Protein AF-J9GI75-F1 (afdb_monomer)

Secondary structure (DSSP, 8-state):
-HHHHHHHHHHHHHHHHHHHIIIIIHHHHHHHHHHHH-HHHHTT-EE-TTS-EE--TTT--EETTS-----STTSPP----TT-S----HHHHHTT---S-------

Organism: NCBI:txid749906

Solvent-accessible surface area (backbone atoms only — not comparable to full-atom values): 6504 Å² total; per-residue (Å²): 110,75,67,56,56,57,51,52,53,52,51,52,52,51,52,51,52,50,48,48,40,65,70,44,54,47,53,50,51,53,50,53,52,34,51,74,76,38,42,53,65,66,66,57,36,19,16,30,89,89,67,46,82,38,86,51,70,87,61,36,74,38,27,85,86,54,67,66,75,55,87,55,91,90,50,79,73,66,78,92,52,98,60,45,26,59,69,72,53,75,65,40,52,72,73,63,70,60,89,63,83,57,58,39,65,97,120

Radius of gyration: 22.21 Å; Cα contacts (8 Å, |Δi|>4): 96; chains: 1; bounding box: 64×32×48 Å

InterPro domains:
  IPR003820 Potassium-transporting ATPase C chain [PF02669] (10-96)
  IPR003820 Potassium-transporting ATPase C chain [PTHR30042] (9-102)

Structure (mmCIF, N/CA/C/O backbone):
data_AF-J9GI75-F1
#
_entry.id   AF-J9GI75-F1
#
loop_
_atom_site.group_PDB
_atom_site.id
_atom_site.type_symbol
_atom_site.label_atom_id
_atom_site.label_alt_id
_atom_site.label_comp_id
_atom_site.label_asym_id
_atom_site.label_entity_id
_atom_site.label_seq_id
_atom_site.pdbx_PDB_ins_code
_atom_site.Cartn_x
_atom_site.Cartn_y
_atom_site.Cartn_z
_atom_site.occupancy
_atom_site.B_iso_or_equiv
_atom_site.auth_seq_id
_atom_site.auth_comp_id
_atom_site.auth_asym_id
_atom_site.auth_atom_id
_atom_site.pdbx_PDB_model_num
ATOM 1 N N . MET A 1 1 ? 40.246 -18.576 -21.839 1.00 60.31 1 MET A N 1
ATOM 2 C CA . MET A 1 1 ? 39.830 -17.373 -21.074 1.00 60.31 1 MET A CA 1
ATOM 3 C C . MET A 1 1 ? 38.835 -16.459 -21.807 1.00 60.31 1 MET A C 1
ATOM 5 O O . MET A 1 1 ? 37.791 -16.183 -21.237 1.00 60.31 1 MET A O 1
ATOM 9 N N . LYS A 1 2 ? 39.045 -16.046 -23.074 1.00 68.31 2 LYS A N 1
ATOM 10 C CA . LYS A 1 2 ? 38.108 -15.139 -23.798 1.00 68.31 2 LYS A CA 1
ATOM 11 C C . LYS A 1 2 ? 36.655 -15.643 -23.928 1.00 68.31 2 LYS A C 1
ATOM 13 O O . LYS A 1 2 ? 35.730 -14.838 -23.947 1.00 68.31 2 LYS A O 1
ATOM 18 N N . LYS A 1 3 ? 36.440 -16.965 -24.003 1.00 76.19 3 LYS A N 1
ATOM 19 C CA . LYS A 1 3 ? 35.091 -17.566 -24.027 1.00 76.19 3 LYS A CA 1
ATOM 20 C C . LYS A 1 3 ? 34.345 -17.374 -22.698 1.00 76.19 3 LYS A C 1
ATOM 22 O O . LYS A 1 3 ? 33.158 -17.084 -22.724 1.00 76.19 3 LYS A O 1
ATOM 27 N N . PHE A 1 4 ? 35.046 -17.460 -21.565 1.00 83.62 4 PHE A N 1
ATOM 28 C CA . PHE A 1 4 ? 34.457 -17.301 -20.233 1.00 83.62 4 PHE A CA 1
ATOM 29 C C . PHE A 1 4 ? 33.964 -15.869 -19.991 1.00 83.62 4 PHE A C 1
ATOM 31 O O . PHE A 1 4 ? 32.811 -15.683 -19.625 1.00 83.62 4 PHE A O 1
ATOM 38 N N . GLY A 1 5 ? 34.771 -14.854 -20.327 1.00 84.19 5 GLY A N 1
ATOM 39 C CA . GLY A 1 5 ? 34.352 -13.449 -20.213 1.00 84.19 5 GLY A CA 1
ATOM 40 C C . GLY A 1 5 ? 33.121 -13.102 -21.064 1.00 84.19 5 GLY A C 1
ATOM 41 O O . GLY A 1 5 ? 32.222 -12.409 -20.598 1.00 84.19 5 GLY A O 1
ATOM 42 N N . LYS A 1 6 ? 33.016 -13.648 -22.286 1.00 85.50 6 LYS A N 1
ATOM 43 C CA . LYS A 1 6 ? 31.819 -13.475 -23.132 1.00 85.50 6 LYS A CA 1
ATOM 44 C C . LYS A 1 6 ? 30.570 -14.147 -22.546 1.00 85.50 6 LYS A C 1
ATOM 46 O O . LYS A 1 6 ? 29.474 -13.623 -22.722 1.00 85.50 6 LYS A O 1
ATOM 51 N N . MET A 1 7 ? 30.718 -15.293 -21.880 1.00 89.06 7 MET A N 1
ATOM 52 C CA . MET A 1 7 ? 29.604 -15.969 -21.200 1.00 89.06 7 MET A CA 1
ATOM 53 C C . MET A 1 7 ? 29.162 -15.192 -19.956 1.00 89.06 7 MET A C 1
ATOM 55 O O . MET A 1 7 ? 27.970 -14.944 -19.802 1.00 89.06 7 MET A O 1
ATOM 59 N N . ALA A 1 8 ? 30.109 -14.726 -19.137 1.00 92.56 8 ALA A N 1
ATOM 60 C CA . ALA A 1 8 ? 29.824 -13.903 -17.963 1.00 92.56 8 ALA A CA 1
ATOM 61 C C . ALA A 1 8 ? 29.103 -12.594 -18.334 1.00 92.56 8 ALA A C 1
ATOM 63 O O . ALA A 1 8 ? 28.094 -12.257 -17.724 1.00 92.56 8 ALA A O 1
ATOM 64 N N . GLY A 1 9 ? 29.543 -11.900 -19.392 1.00 93.00 9 GLY A N 1
ATOM 65 C CA . GLY A 1 9 ? 28.863 -10.693 -19.877 1.00 93.00 9 GLY A CA 1
ATOM 66 C C . GLY A 1 9 ? 27.416 -10.947 -20.319 1.00 93.00 9 GLY A C 1
ATOM 67 O O . GLY A 1 9 ? 26.524 -10.177 -19.976 1.00 93.00 9 GLY A O 1
ATOM 68 N N . LYS A 1 10 ? 27.150 -12.059 -21.021 1.00 95.06 10 LYS A N 1
ATOM 69 C CA . LYS A 1 10 ? 25.780 -12.452 -21.402 1.00 95.06 10 LYS A CA 1
ATOM 70 C C . LYS A 1 10 ? 24.908 -12.781 -20.192 1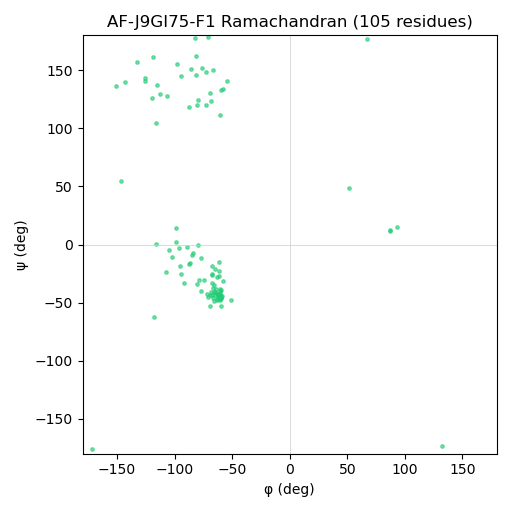.00 95.06 10 LYS A C 1
ATOM 72 O O . LYS A 1 10 ? 23.745 -12.390 -20.174 1.00 95.06 10 LYS A O 1
ATOM 77 N N . ALA A 1 11 ? 25.466 -13.467 -19.195 1.00 95.62 11 ALA A N 1
ATOM 78 C CA . ALA A 1 11 ? 24.759 -13.770 -17.956 1.00 95.62 11 ALA A CA 1
ATOM 79 C C . ALA A 1 11 ? 24.383 -12.487 -17.199 1.00 95.62 11 ALA A C 1
ATOM 81 O O . ALA A 1 11 ? 23.241 -12.346 -16.782 1.00 95.62 11 ALA A O 1
ATOM 82 N N . LEU A 1 12 ? 25.297 -11.514 -17.105 1.00 96.69 12 LEU A N 1
ATOM 83 C CA . LEU A 1 12 ? 25.011 -10.221 -16.475 1.00 96.69 12 LEU A CA 1
ATOM 84 C C . LEU A 1 12 ? 23.913 -9.442 -17.204 1.00 96.69 12 L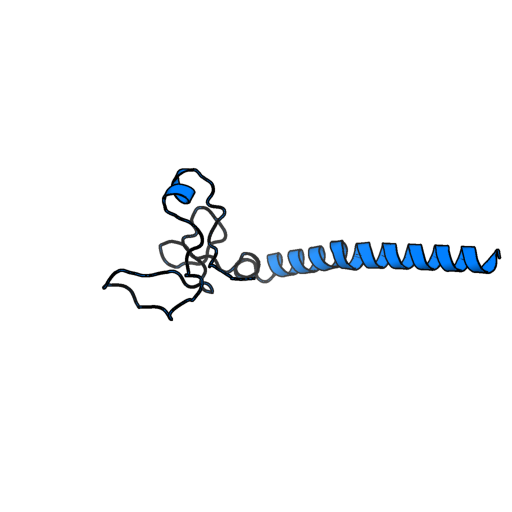EU A C 1
ATOM 86 O O . LEU A 1 12 ? 23.027 -8.897 -16.553 1.00 96.69 12 LEU A O 1
ATOM 90 N N . ILE A 1 13 ? 23.930 -9.426 -18.541 1.00 97.56 13 ILE A N 1
ATOM 91 C CA . ILE A 1 13 ? 22.864 -8.794 -19.333 1.00 97.56 13 ILE A CA 1
ATOM 92 C C . ILE A 1 13 ? 21.525 -9.480 -19.065 1.00 97.56 13 ILE A C 1
ATOM 94 O O . ILE A 1 13 ? 20.533 -8.802 -18.822 1.00 97.56 13 ILE A O 1
ATOM 98 N N . PHE A 1 14 ? 21.491 -10.813 -19.072 1.00 97.50 14 PHE A N 1
ATOM 99 C CA . PHE A 1 14 ? 20.273 -11.556 -18.764 1.00 97.50 14 PHE A CA 1
ATOM 100 C C . PHE A 1 14 ? 19.752 -11.233 -17.357 1.00 97.50 14 PHE A C 1
ATOM 102 O O . PHE A 1 14 ? 18.570 -10.932 -17.205 1.00 97.50 14 PHE A O 1
ATOM 109 N N . CYS A 1 15 ? 20.629 -11.213 -16.348 1.00 97.81 15 CYS A N 1
ATOM 110 C CA . CYS A 1 15 ? 20.264 -10.818 -14.989 1.00 97.81 15 CYS A CA 1
ATOM 111 C C . CYS A 1 15 ? 19.699 -9.394 -14.939 1.00 97.81 15 CYS A C 1
ATOM 113 O O . CYS A 1 15 ? 18.675 -9.176 -14.301 1.00 97.81 15 CYS A O 1
ATOM 115 N N . ALA A 1 16 ? 20.319 -8.436 -15.633 1.00 97.94 16 ALA A N 1
ATOM 116 C CA . ALA A 1 16 ? 19.836 -7.059 -15.685 1.00 97.94 16 ALA A CA 1
ATOM 117 C C . ALA A 1 16 ? 18.457 -6.956 -16.359 1.00 97.94 16 ALA A C 1
ATOM 119 O O . ALA A 1 16 ? 17.576 -6.263 -15.858 1.00 97.94 16 ALA A O 1
ATOM 120 N N . VAL A 1 17 ? 18.238 -7.688 -17.456 1.00 98.31 17 VAL A N 1
ATOM 121 C CA . VAL A 1 17 ? 16.938 -7.737 -18.144 1.00 98.31 17 VAL A CA 1
ATOM 122 C C . VAL A 1 17 ? 15.866 -8.341 -17.241 1.00 98.31 17 VAL A C 1
ATOM 124 O O . VAL A 1 17 ? 14.787 -7.770 -17.121 1.00 98.31 17 VAL A O 1
ATOM 127 N N . MET A 1 18 ? 16.155 -9.463 -16.579 1.00 98.25 18 MET A N 1
ATOM 128 C CA . MET A 1 18 ? 15.216 -10.087 -15.643 1.00 98.25 18 MET A CA 1
ATOM 129 C C . MET A 1 18 ? 14.928 -9.196 -14.441 1.00 98.25 18 MET A C 1
ATOM 131 O O . MET A 1 18 ? 13.779 -9.103 -14.024 1.00 98.25 18 MET A O 1
ATOM 135 N N . MET A 1 19 ? 15.935 -8.490 -13.926 1.00 97.88 19 MET A N 1
ATOM 136 C CA . MET A 1 19 ? 15.745 -7.522 -12.852 1.00 97.88 19 MET A CA 1
ATOM 137 C C . MET A 1 19 ? 14.772 -6.424 -13.287 1.00 97.88 19 MET A C 1
ATOM 139 O O . MET A 1 19 ? 13.756 -6.238 -12.630 1.00 97.88 19 MET A O 1
ATOM 143 N N . LEU A 1 20 ? 15.012 -5.776 -14.432 1.00 98.38 20 LEU A N 1
ATOM 144 C CA . LEU A 1 20 ? 14.120 -4.734 -14.952 1.00 98.38 20 LEU A CA 1
ATOM 145 C C . LEU A 1 20 ? 12.707 -5.252 -15.237 1.00 98.38 20 LEU A C 1
ATOM 147 O O . LEU A 1 20 ? 11.721 -4.570 -14.955 1.00 98.38 20 LEU A O 1
ATOM 151 N N . LEU A 1 21 ? 12.593 -6.459 -15.787 1.00 98.38 21 LEU A N 1
ATOM 152 C CA . LEU A 1 21 ? 11.302 -7.051 -16.103 1.00 98.38 21 LEU A CA 1
ATOM 153 C C . LEU A 1 21 ? 10.500 -7.340 -14.830 1.00 98.38 21 LEU A C 1
ATOM 155 O O . LEU A 1 21 ? 9.337 -6.953 -14.745 1.00 98.38 21 LEU A O 1
ATOM 159 N N . CYS A 1 22 ? 11.115 -7.978 -13.837 1.00 97.56 22 CYS A N 1
ATOM 160 C CA . CYS A 1 22 ? 10.424 -8.413 -12.628 1.00 97.56 22 CYS A CA 1
ATOM 161 C C . CYS A 1 22 ? 10.190 -7.284 -11.617 1.00 97.56 22 CYS A C 1
ATOM 163 O O . CYS A 1 22 ? 9.197 -7.342 -10.898 1.00 97.56 22 CYS A O 1
ATOM 165 N N . SER A 1 23 ? 11.063 -6.272 -11.543 1.00 97.50 23 SER A N 1
ATOM 166 C CA . SER A 1 23 ? 10.904 -5.173 -10.578 1.00 97.50 23 SER A CA 1
ATOM 167 C C . SER A 1 23 ? 10.178 -3.951 -11.138 1.00 97.50 23 SER A C 1
ATOM 169 O O . SER A 1 23 ? 9.560 -3.227 -10.364 1.00 97.50 23 SER A O 1
ATOM 171 N N . PHE A 1 24 ? 10.207 -3.724 -12.457 1.00 97.50 24 PHE A N 1
ATOM 172 C CA . PHE A 1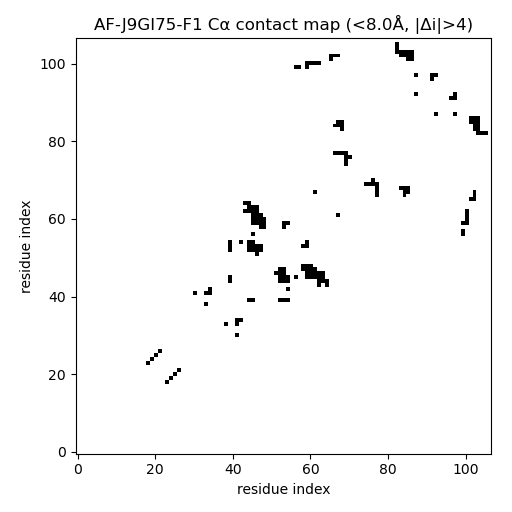 24 ? 9.548 -2.567 -13.074 1.00 97.50 24 PHE A CA 1
ATOM 173 C C . PHE A 1 24 ? 8.451 -2.972 -14.046 1.00 97.50 24 PHE A C 1
ATOM 175 O O . PHE A 1 24 ? 7.291 -2.640 -13.818 1.00 97.50 24 PHE A O 1
ATOM 182 N N . ALA A 1 25 ? 8.792 -3.683 -15.125 1.00 98.31 25 ALA A N 1
ATOM 183 C CA . ALA A 1 25 ? 7.835 -3.906 -16.209 1.00 98.31 25 ALA A CA 1
ATOM 184 C C . ALA A 1 25 ? 6.585 -4.653 -15.720 1.00 98.31 25 ALA A C 1
ATOM 186 O O . ALA A 1 25 ? 5.465 -4.224 -15.990 1.00 98.31 25 ALA A O 1
ATOM 187 N N . TYR A 1 26 ? 6.776 -5.730 -14.957 1.00 98.12 26 TYR A N 1
ATOM 188 C CA . TYR A 1 26 ? 5.681 -6.539 -14.440 1.00 98.12 26 TYR A CA 1
ATOM 189 C C . TYR A 1 26 ? 4.848 -5.812 -13.365 1.00 98.12 26 TYR A C 1
ATOM 191 O O . TYR A 1 26 ? 3.637 -5.697 -13.570 1.00 98.12 26 TYR A O 1
ATOM 199 N N . PRO A 1 27 ? 5.423 -5.247 -12.279 1.00 98.12 27 PRO A N 1
ATOM 200 C CA . PRO A 1 27 ? 4.630 -4.542 -11.272 1.00 98.12 27 PRO A CA 1
ATOM 201 C C . PRO A 1 27 ? 3.878 -3.335 -11.836 1.00 98.12 27 PRO A C 1
ATOM 203 O O . PRO A 1 27 ? 2.719 -3.128 -11.482 1.00 98.12 27 PRO A O 1
ATOM 206 N N . LEU A 1 28 ? 4.484 -2.569 -12.752 1.00 98.25 28 LEU A N 1
ATOM 207 C CA . LEU A 1 28 ? 3.822 -1.423 -13.380 1.00 98.25 28 LEU A CA 1
ATOM 208 C C . LEU A 1 28 ? 2.675 -1.858 -14.292 1.00 98.25 28 LEU A C 1
ATOM 210 O O . LEU A 1 28 ? 1.596 -1.272 -14.223 1.00 98.25 28 LEU A O 1
ATOM 214 N N . ALA A 1 29 ? 2.875 -2.897 -15.108 1.00 98.25 29 ALA A N 1
ATOM 215 C CA . ALA A 1 29 ? 1.816 -3.428 -15.961 1.00 98.25 29 ALA A CA 1
ATOM 216 C C . ALA A 1 29 ? 0.642 -3.959 -15.128 1.00 98.25 29 ALA A C 1
ATOM 218 O O . ALA A 1 29 ? -0.510 -3.635 -15.413 1.00 98.25 29 ALA A O 1
ATOM 219 N N . LEU A 1 30 ? 0.930 -4.719 -14.066 1.00 98.06 30 LEU A N 1
ATOM 220 C CA . LEU A 1 30 ? -0.089 -5.259 -13.171 1.00 98.06 30 LEU A CA 1
ATOM 221 C C . LEU A 1 30 ? -0.831 -4.148 -12.418 1.00 98.06 30 LEU A C 1
ATOM 223 O O . LEU A 1 30 ? -2.059 -4.180 -12.337 1.00 98.06 30 LEU A O 1
ATOM 227 N N . THR A 1 31 ? -0.108 -3.144 -11.916 1.00 97.38 31 THR A N 1
ATOM 228 C CA . THR A 1 31 ? -0.697 -1.985 -11.228 1.00 97.38 31 THR A CA 1
ATOM 229 C C . THR A 1 31 ? -1.591 -1.193 -12.174 1.00 97.38 31 THR A C 1
ATOM 231 O O . THR A 1 31 ? -2.739 -0.913 -11.842 1.00 97.38 31 THR A O 1
ATOM 234 N N . GLY A 1 32 ? -1.104 -0.887 -13.380 1.00 97.62 32 GLY A N 1
ATOM 235 C CA . GLY A 1 32 ? -1.874 -0.172 -14.394 1.00 97.62 32 GLY A CA 1
ATOM 236 C C . GLY A 1 32 ? -3.140 -0.926 -14.796 1.00 97.62 32 GLY A C 1
ATOM 237 O O . GLY A 1 32 ? -4.227 -0.355 -14.778 1.00 97.62 32 GLY A O 1
ATOM 238 N N . ALA A 1 33 ? -3.028 -2.227 -15.079 1.00 98.25 33 ALA A N 1
ATOM 239 C CA . ALA A 1 33 ? -4.180 -3.059 -15.416 1.00 98.25 33 ALA A CA 1
ATOM 240 C C . ALA A 1 33 ? -5.205 -3.115 -14.270 1.00 98.25 33 ALA A C 1
ATOM 242 O O . ALA A 1 33 ? -6.404 -2.962 -14.505 1.00 98.25 33 ALA A O 1
ATOM 243 N N . SER A 1 34 ? -4.740 -3.272 -13.028 1.00 97.56 34 SER A N 1
ATOM 244 C CA . SER A 1 34 ? -5.609 -3.339 -11.847 1.00 97.56 34 SER A CA 1
ATOM 245 C C . SER A 1 34 ? -6.329 -2.016 -11.590 1.00 97.56 34 SER A C 1
ATOM 247 O O . SER A 1 34 ? -7.523 -2.022 -11.301 1.00 97.56 34 SER A O 1
ATOM 249 N N . GLN A 1 35 ? -5.647 -0.880 -11.759 1.00 96.94 35 GLN A N 1
ATOM 250 C CA . GLN A 1 35 ? -6.258 0.441 -11.589 1.00 96.94 35 GLN A CA 1
ATOM 251 C C . GLN A 1 35 ? -7.308 0.751 -12.665 1.00 96.94 35 GLN A C 1
ATOM 253 O O . GLN A 1 35 ? -8.297 1.421 -12.374 1.00 96.94 35 GLN A O 1
ATOM 258 N N . LEU A 1 36 ? -7.127 0.251 -13.893 1.00 96.94 36 LEU A N 1
ATOM 259 C CA . LEU A 1 36 ? -8.090 0.435 -14.984 1.00 96.94 36 LEU A CA 1
ATOM 260 C C . LEU A 1 36 ? -9.317 -0.475 -14.856 1.00 96.94 36 LEU A C 1
ATOM 262 O O . LEU A 1 36 ? -10.428 -0.042 -15.150 1.00 96.94 36 LEU A O 1
ATOM 266 N N . ALA A 1 37 ? -9.126 -1.728 -14.439 1.00 97.38 37 ALA A N 1
ATOM 267 C CA . ALA A 1 37 ? -10.203 -2.716 -14.398 1.00 97.38 37 ALA A CA 1
ATOM 268 C C . ALA A 1 37 ? -10.936 -2.775 -13.048 1.00 97.38 37 ALA A C 1
ATOM 270 O O . ALA A 1 37 ? -12.124 -3.087 -13.008 1.00 97.38 37 ALA A O 1
ATOM 271 N N . MET A 1 38 ? -10.236 -2.540 -11.934 1.00 95.19 38 MET A N 1
ATOM 272 C CA . MET A 1 38 ? -10.730 -2.810 -10.578 1.00 95.19 38 MET A CA 1
ATOM 273 C C . MET A 1 38 ? -10.202 -1.785 -9.567 1.00 95.19 38 MET A C 1
ATOM 275 O O . MET A 1 38 ? -9.609 -2.152 -8.551 1.00 95.19 38 MET A O 1
ATOM 279 N N . LYS A 1 39 ? -10.424 -0.495 -9.837 1.00 93.94 39 LYS A N 1
ATOM 280 C CA . LYS A 1 39 ? -9.873 0.615 -9.046 1.00 93.94 39 LYS A CA 1
ATOM 281 C C . LYS A 1 39 ? -10.134 0.484 -7.540 1.00 93.94 39 LYS A C 1
ATOM 283 O O . LYS A 1 39 ? -9.200 0.607 -6.758 1.00 93.94 39 LYS A O 1
ATOM 288 N N . GLU A 1 40 ? -11.360 0.190 -7.115 1.00 92.69 40 GLU A N 1
ATOM 289 C CA . GLU A 1 40 ? -11.692 0.061 -5.683 1.00 92.69 40 GLU A CA 1
ATOM 290 C C . GLU A 1 40 ? -10.863 -1.033 -4.993 1.00 92.69 40 GLU A C 1
ATOM 292 O O . GLU A 1 40 ? -10.242 -0.789 -3.961 1.00 92.69 40 GLU A O 1
ATOM 297 N N . LYS A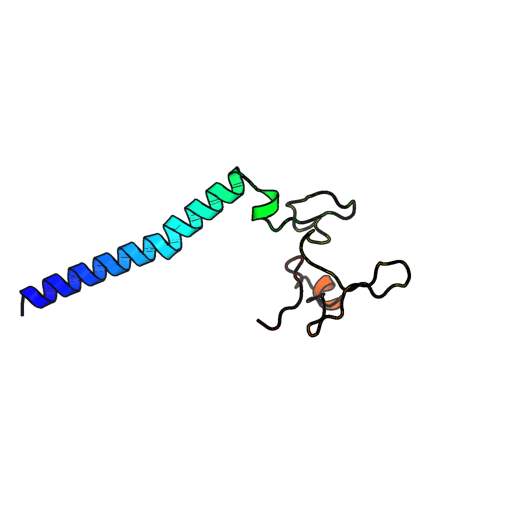 1 41 ? -10.746 -2.210 -5.623 1.00 93.62 41 LYS A N 1
ATOM 298 C CA . LYS A 1 41 ? -9.957 -3.334 -5.094 1.00 93.62 41 LYS A CA 1
ATOM 299 C C . LYS A 1 41 ? -8.464 -3.044 -5.106 1.00 93.62 41 LYS A C 1
ATOM 301 O O . LYS A 1 41 ? -7.775 -3.362 -4.143 1.00 93.62 41 LYS A O 1
ATOM 306 N N . ALA A 1 42 ? -7.975 -2.425 -6.180 1.00 94.44 42 ALA A N 1
ATOM 307 C CA . ALA A 1 42 ? -6.571 -2.056 -6.328 1.00 94.44 42 ALA A CA 1
ATOM 308 C C . ALA A 1 42 ? -6.123 -1.030 -5.274 1.00 94.44 42 ALA A C 1
ATOM 310 O O . ALA A 1 42 ? -4.955 -1.024 -4.900 1.00 94.44 42 ALA A O 1
ATOM 311 N N . ASN A 1 43 ? -7.049 -0.201 -4.779 1.00 92.94 43 ASN A N 1
ATOM 312 C CA . ASN A 1 43 ? -6.797 0.779 -3.721 1.00 92.94 43 ASN A CA 1
ATOM 313 C C . ASN A 1 43 ? -7.238 0.293 -2.323 1.00 92.94 43 ASN A C 1
ATOM 315 O O . ASN A 1 43 ? -7.310 1.096 -1.401 1.00 92.94 43 ASN A O 1
ATOM 319 N N . GLY A 1 44 ? -7.516 -1.006 -2.145 1.00 91.69 44 GLY A N 1
ATOM 320 C CA . GLY A 1 44 ? -7.733 -1.606 -0.821 1.00 91.69 44 GLY A CA 1
ATOM 321 C C . GLY A 1 44 ? -9.183 -1.675 -0.330 1.00 91.69 44 GLY A C 1
ATOM 322 O O . GLY A 1 44 ? -9.394 -1.945 0.851 1.00 91.69 44 GLY A O 1
ATOM 323 N N . ASN A 1 45 ? -10.182 -1.484 -1.201 1.00 94.06 45 ASN A N 1
ATOM 324 C CA . ASN A 1 45 ? -11.616 -1.512 -0.859 1.00 94.06 45 ASN A CA 1
ATOM 325 C C . ASN A 1 45 ? -11.968 -0.604 0.331 1.00 94.06 45 ASN A C 1
ATOM 327 O O . ASN A 1 45 ? -12.609 -1.052 1.286 1.00 94.06 45 ASN A O 1
ATOM 331 N N . LEU A 1 46 ? -11.495 0.643 0.302 1.00 94.00 46 LEU A N 1
ATOM 332 C CA . LEU A 1 46 ? -11.768 1.597 1.372 1.00 94.00 46 LEU A CA 1
ATOM 333 C C . LEU A 1 46 ? -13.254 1.962 1.408 1.00 94.00 46 LEU A C 1
ATOM 335 O O . LEU A 1 46 ? -13.919 1.970 0.371 1.00 94.00 46 LEU A O 1
ATOM 339 N N . ILE A 1 47 ? -13.748 2.280 2.601 1.00 94.19 47 ILE A N 1
ATOM 340 C CA . ILE A 1 47 ? -15.130 2.698 2.844 1.00 94.19 47 ILE A CA 1
ATOM 341 C C . ILE A 1 47 ? -15.178 4.040 3.577 1.00 94.19 47 ILE A C 1
ATOM 343 O O . ILE A 1 47 ? -14.332 4.305 4.436 1.00 94.19 47 ILE A O 1
ATOM 347 N N . ASP A 1 48 ? -16.152 4.878 3.226 1.00 94.38 48 ASP A N 1
ATOM 348 C CA . ASP A 1 48 ? -16.468 6.122 3.936 1.00 94.38 48 ASP A CA 1
ATOM 349 C C . ASP A 1 48 ? -17.357 5.869 5.170 1.00 94.38 48 ASP A C 1
ATOM 351 O O . ASP A 1 48 ? -17.742 4.734 5.470 1.00 94.38 48 ASP A O 1
ATOM 355 N N . LYS A 1 49 ? -17.666 6.931 5.922 1.00 91.31 49 LYS A N 1
ATOM 356 C CA . LYS A 1 49 ? -18.493 6.863 7.142 1.00 91.31 49 LYS A CA 1
ATOM 357 C C . LYS A 1 49 ? -19.942 6.435 6.873 1.00 91.31 49 LYS A C 1
ATOM 359 O O . LYS A 1 49 ? -20.615 5.966 7.788 1.00 91.31 49 LYS A O 1
ATOM 364 N N . GLU A 1 50 ? -20.423 6.592 5.643 1.00 94.00 50 GLU A N 1
ATOM 365 C CA . GLU A 1 50 ? -21.720 6.101 5.183 1.00 94.00 50 GLU A CA 1
ATOM 366 C C . GLU A 1 50 ? -21.669 4.631 4.720 1.00 94.00 50 GLU A C 1
ATOM 368 O O . GLU A 1 50 ? -22.717 4.025 4.489 1.00 94.00 50 GLU A O 1
ATOM 373 N N . GLY A 1 51 ? -20.474 4.043 4.618 1.00 92.00 51 GLY A N 1
ATOM 374 C CA . GLY A 1 51 ? -20.241 2.667 4.185 1.00 92.00 51 GLY A CA 1
ATOM 375 C C . GLY A 1 51 ? -20.120 2.491 2.669 1.00 92.00 51 GLY A C 1
ATOM 376 O O . GLY A 1 51 ? -20.146 1.354 2.191 1.00 92.00 51 GLY A O 1
ATOM 377 N N . ASN A 1 52 ? -19.986 3.574 1.899 1.00 95.06 52 ASN A N 1
ATOM 378 C CA . ASN A 1 52 ? -19.792 3.503 0.452 1.00 95.06 52 ASN A CA 1
ATOM 379 C C . ASN A 1 52 ? -18.309 3.327 0.098 1.00 95.06 52 ASN A C 1
ATOM 381 O O . ASN A 1 52 ? -17.440 3.821 0.821 1.00 95.06 52 ASN A O 1
ATOM 385 N N . PRO A 1 53 ? -17.989 2.672 -1.035 1.00 94.69 53 PRO A N 1
ATOM 386 C CA . PRO A 1 53 ? -16.619 2.588 -1.522 1.00 94.69 53 PRO A CA 1
ATOM 387 C C . PRO A 1 53 ? -16.018 3.971 -1.789 1.00 94.69 53 PRO A C 1
ATOM 389 O O . PRO A 1 53 ? -16.616 4.803 -2.471 1.00 94.69 53 PRO A O 1
ATOM 392 N N . THR A 1 54 ? -14.795 4.188 -1.316 1.00 93.31 54 THR A N 1
ATOM 393 C CA . THR A 1 54 ? -14.022 5.404 -1.587 1.00 93.31 54 THR A CA 1
ATOM 394 C C . THR A 1 54 ? -12.598 5.060 -2.015 1.00 93.31 54 THR A C 1
ATOM 396 O O . THR A 1 54 ? -12.074 3.982 -1.743 1.00 93.31 54 THR A O 1
ATOM 399 N N . THR A 1 55 ? -11.957 5.980 -2.730 1.00 91.25 55 THR A N 1
ATOM 400 C CA . THR A 1 55 ? -10.513 5.928 -3.009 1.00 91.25 55 THR A CA 1
ATOM 401 C C . THR A 1 55 ? -9.767 7.107 -2.391 1.00 91.25 55 THR A C 1
ATOM 403 O O . THR A 1 55 ? -8.561 7.226 -2.591 1.00 91.25 55 THR A O 1
ATOM 406 N N . ASP A 1 56 ? -10.473 8.000 -1.692 1.00 89.38 56 ASP A N 1
ATOM 407 C CA . ASP A 1 56 ? -9.865 9.104 -0.957 1.00 89.38 56 ASP A CA 1
ATOM 408 C C . ASP A 1 56 ? -9.495 8.624 0.446 1.00 89.38 56 ASP A C 1
ATOM 410 O O . ASP A 1 56 ? -10.357 8.227 1.230 1.00 89.38 56 ASP A O 1
ATOM 414 N N . SER A 1 57 ? -8.203 8.656 0.764 1.00 83.75 57 SER A N 1
ATOM 415 C CA . SER A 1 57 ? -7.694 8.230 2.065 1.00 83.75 57 SER A CA 1
ATOM 416 C C . SER A 1 57 ? -8.118 9.147 3.212 1.00 83.75 57 SER A C 1
ATOM 418 O O . SER A 1 57 ? -8.043 8.722 4.360 1.00 83.75 57 SER A O 1
ATOM 420 N N . LYS A 1 58 ? -8.547 10.384 2.934 1.00 85.25 58 LYS A N 1
ATOM 421 C CA . LYS A 1 58 ? -9.015 11.325 3.963 1.00 85.25 58 LYS A CA 1
ATOM 422 C C . LYS A 1 58 ? -10.453 11.065 4.386 1.00 85.25 58 LYS A C 1
ATOM 424 O O . LYS A 1 58 ? -10.793 11.278 5.543 1.00 85.25 58 LYS A O 1
ATOM 429 N N . GLU A 1 59 ? -11.277 10.620 3.446 1.00 88.88 59 GLU A N 1
ATOM 430 C CA . GLU A 1 59 ? -12.683 10.285 3.692 1.00 88.88 59 GLU A CA 1
ATOM 431 C C . GLU A 1 59 ? -12.849 8.827 4.150 1.00 88.88 59 GLU A C 1
ATOM 433 O O . GLU A 1 59 ? -13.892 8.449 4.683 1.00 88.88 59 GLU A O 1
ATOM 438 N N . ALA A 1 60 ? -11.825 7.995 3.941 1.00 90.81 60 ALA A N 1
ATOM 439 C CA . ALA A 1 60 ? -11.828 6.601 4.347 1.00 90.81 60 ALA A CA 1
ATOM 440 C C . ALA A 1 60 ? -11.807 6.457 5.876 1.00 90.81 60 ALA A C 1
ATOM 442 O O . ALA A 1 60 ? -10.876 6.899 6.545 1.00 90.81 60 ALA A O 1
ATOM 443 N N . VAL A 1 61 ? -12.797 5.747 6.416 1.00 89.38 61 VAL A N 1
ATOM 444 C CA . VAL A 1 61 ? -12.847 5.350 7.835 1.00 89.38 61 VAL A CA 1
ATOM 445 C C . VAL A 1 61 ? -12.447 3.890 8.043 1.00 89.38 61 VAL A C 1
ATOM 447 O O . VAL A 1 61 ? -12.263 3.442 9.173 1.00 89.38 61 VAL A O 1
ATOM 450 N N . GLY A 1 62 ? -12.333 3.115 6.962 1.00 88.75 62 GLY A N 1
ATOM 451 C CA . GLY A 1 62 ? -12.081 1.682 7.028 1.00 88.75 62 GLY A CA 1
ATOM 452 C C . GLY A 1 62 ? -11.800 1.045 5.670 1.00 88.75 62 GLY A C 1
ATOM 453 O O . GLY A 1 62 ? -11.766 1.716 4.640 1.00 88.75 62 GLY A O 1
ATOM 454 N N . SER A 1 63 ? -11.639 -0.278 5.674 1.00 91.50 63 SER A N 1
ATOM 455 C CA . SER A 1 63 ? -11.680 -1.122 4.479 1.00 91.50 63 SER A CA 1
ATOM 456 C C . SER A 1 63 ? -12.703 -2.223 4.698 1.00 91.50 63 SER A C 1
ATOM 458 O O . SER A 1 63 ? -12.755 -2.813 5.775 1.00 91.50 63 SER A O 1
ATOM 460 N N . ALA A 1 64 ? -13.464 -2.561 3.659 1.00 92.50 64 ALA A N 1
ATOM 461 C CA . ALA A 1 64 ? -14.439 -3.649 3.710 1.00 92.50 64 ALA A CA 1
ATOM 462 C C . ALA A 1 64 ? -13.807 -5.029 3.997 1.00 92.50 64 ALA A C 1
ATOM 464 O O . ALA A 1 64 ? -14.518 -5.981 4.311 1.00 92.50 64 ALA A O 1
ATOM 465 N N . LEU A 1 65 ? -12.482 -5.157 3.856 1.00 90.75 65 LEU A N 1
ATOM 466 C CA . LEU A 1 65 ? -11.745 -6.406 4.069 1.00 90.75 65 LEU A CA 1
ATOM 467 C C . LEU A 1 65 ? -10.960 -6.443 5.386 1.00 90.75 65 LEU A C 1
ATOM 469 O O . LEU A 1 65 ? -10.356 -7.470 5.695 1.00 90.75 65 LEU A O 1
ATOM 473 N N . VAL A 1 66 ? -10.944 -5.346 6.146 1.00 87.94 66 VAL A N 1
ATOM 474 C CA . VAL A 1 66 ? -10.108 -5.194 7.340 1.00 87.94 66 VAL A CA 1
ATOM 475 C C . VAL A 1 66 ? -10.992 -4.953 8.558 1.00 87.94 66 VAL A C 1
ATOM 477 O O . VAL A 1 66 ? -11.823 -4.050 8.566 1.00 87.94 66 VAL A O 1
ATOM 480 N N . GLY A 1 67 ? -10.815 -5.778 9.592 1.00 86.56 67 GLY A N 1
ATOM 481 C CA . GLY A 1 67 ? -11.520 -5.620 10.863 1.00 86.56 67 GLY A CA 1
ATOM 482 C C . GLY A 1 67 ? -10.937 -4.489 11.709 1.00 86.56 67 GLY A C 1
ATOM 483 O O . GLY A 1 67 ? -9.743 -4.211 11.626 1.00 86.56 67 GLY A O 1
ATOM 484 N N . GLN A 1 68 ? -11.783 -3.881 12.537 1.00 85.81 68 GLN A N 1
ATOM 485 C CA . GLN A 1 68 ? -11.414 -2.864 13.523 1.00 85.81 68 GLN A CA 1
ATOM 486 C C . GLN A 1 68 ? -11.760 -3.351 14.929 1.00 85.81 68 GLN A C 1
ATOM 488 O O . GLN A 1 68 ? -12.556 -4.280 15.102 1.00 85.81 68 GLN A O 1
ATOM 493 N N . GLU A 1 69 ? -11.147 -2.731 15.931 1.00 84.25 69 GLU A N 1
ATOM 494 C CA . GLU A 1 69 ? -11.491 -2.998 17.322 1.00 84.25 69 GLU A CA 1
ATOM 495 C C . GLU A 1 69 ? -12.750 -2.218 17.695 1.00 84.25 69 GLU A C 1
ATOM 497 O O . GLU A 1 69 ? -12.773 -0.990 17.627 1.00 84.25 69 GLU A O 1
ATOM 502 N N . PHE A 1 70 ? -13.792 -2.946 18.087 1.00 87.31 70 PHE A N 1
ATOM 503 C CA . PHE A 1 70 ? -15.057 -2.377 18.530 1.00 87.31 70 PHE A CA 1
ATOM 504 C C . PHE A 1 70 ? -15.286 -2.741 19.995 1.00 87.31 70 PHE A C 1
ATOM 506 O O . PHE A 1 70 ? -15.620 -3.879 20.308 1.00 87.31 70 PHE A O 1
ATOM 513 N N . THR A 1 71 ? -15.099 -1.779 20.896 1.00 85.50 71 THR A N 1
ATOM 514 C CA . THR A 1 71 ? -15.201 -1.990 22.351 1.00 85.50 71 THR A CA 1
ATOM 515 C C . THR A 1 71 ? -16.570 -1.649 22.923 1.00 85.50 71 THR A C 1
ATOM 517 O O . THR A 1 71 ? -16.896 -2.088 24.020 1.00 85.50 71 THR A O 1
ATOM 520 N N . GLU A 1 72 ? -17.370 -0.873 22.195 1.00 90.75 72 GLU A N 1
ATOM 521 C CA . GLU A 1 72 ? -18.652 -0.378 22.691 1.00 90.75 72 GLU A CA 1
ATOM 522 C C . GLU A 1 72 ? -19.776 -1.414 22.556 1.00 90.75 72 GLU A C 1
ATOM 524 O O . GLU A 1 72 ? -19.853 -2.155 21.571 1.00 90.75 72 GLU A O 1
ATOM 529 N N . ASP A 1 73 ? -20.705 -1.403 23.516 1.00 94.56 73 ASP A N 1
ATOM 530 C CA . ASP A 1 73 ? -21.796 -2.386 23.635 1.00 94.56 73 ASP A CA 1
ATOM 531 C C . ASP A 1 73 ? -22.762 -2.405 22.438 1.00 94.56 73 ASP A C 1
ATOM 533 O O . ASP A 1 73 ? -23.460 -3.392 22.204 1.00 94.56 73 ASP A O 1
ATOM 537 N N . TYR A 1 74 ? -22.834 -1.308 21.681 1.00 93.62 74 TYR A N 1
ATOM 538 C CA . TYR A 1 74 ? -23.728 -1.166 20.531 1.00 93.62 74 TYR A CA 1
ATOM 539 C C . TYR A 1 74 ? -23.111 -1.639 19.206 1.00 93.62 74 TYR A C 1
ATOM 541 O O . TYR A 1 74 ? -23.795 -1.623 18.180 1.00 93.62 74 TYR A O 1
ATOM 549 N N . TYR A 1 75 ? -21.850 -2.079 19.207 1.00 92.62 75 TYR A N 1
ATOM 550 C CA . TYR A 1 75 ? -21.209 -2.674 18.039 1.00 92.62 75 TYR A CA 1
ATOM 551 C C . TYR A 1 75 ? -21.232 -4.201 18.075 1.00 92.62 75 TYR A C 1
ATOM 553 O O . TYR A 1 75 ? -21.257 -4.843 19.127 1.00 92.62 75 TYR A O 1
ATOM 561 N N . PHE A 1 76 ? -21.157 -4.803 16.887 1.00 92.88 76 PHE A N 1
ATOM 562 C CA . PHE A 1 76 ? -20.874 -6.227 16.781 1.00 92.88 76 PHE A CA 1
ATOM 563 C C . PHE A 1 76 ? -19.437 -6.512 17.206 1.00 92.88 76 PHE A C 1
ATOM 565 O O . PHE A 1 76 ? -18.490 -5.897 16.718 1.00 92.88 76 PHE A O 1
ATOM 572 N N . GLN A 1 77 ? -19.290 -7.497 18.084 1.00 89.94 77 GLN A N 1
ATOM 573 C CA . GLN A 1 77 ? -17.998 -7.904 18.611 1.00 89.94 77 GLN A CA 1
ATOM 574 C C . GLN A 1 77 ? -17.259 -8.790 17.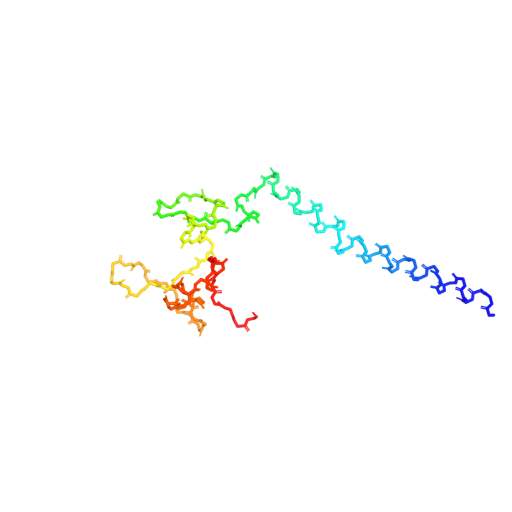603 1.00 89.94 77 GLN A C 1
ATOM 576 O O . GLN A 1 77 ? -17.776 -9.813 17.142 1.00 89.94 77 GLN A O 1
ATOM 581 N N . GLY A 1 78 ? -16.045 -8.370 17.249 1.00 87.19 78 GLY A N 1
ATOM 582 C CA . GLY A 1 78 ? -15.150 -9.112 16.366 1.00 87.19 78 GLY A CA 1
ATOM 583 C C . GLY A 1 78 ? -14.576 -10.373 17.020 1.00 87.19 78 GLY A C 1
ATOM 584 O O . GLY A 1 78 ? -14.817 -10.686 18.185 1.00 87.19 78 GLY A O 1
ATOM 585 N N . ARG A 1 79 ? -13.770 -11.122 16.262 1.00 89.50 79 ARG A N 1
ATOM 586 C CA . ARG A 1 79 ? -12.999 -12.241 16.826 1.00 89.50 79 ARG A CA 1
ATOM 587 C C . ARG A 1 79 ? -11.851 -11.683 17.674 1.00 89.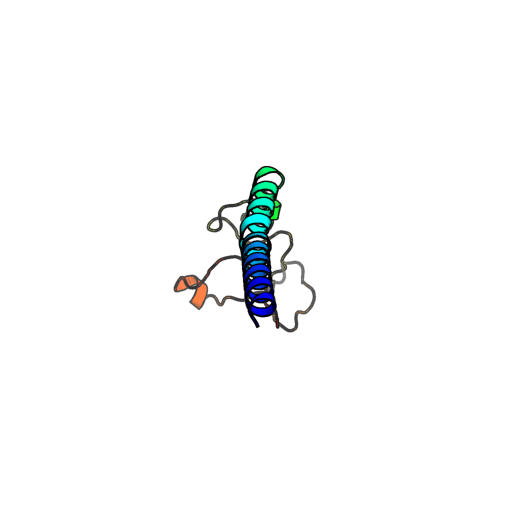50 79 ARG A C 1
ATOM 589 O O . ARG A 1 79 ? -11.298 -10.664 17.302 1.00 89.50 79 ARG A O 1
ATOM 596 N N . PRO A 1 80 ? -11.410 -12.343 18.752 1.00 87.12 80 PRO A N 1
ATOM 597 C CA . PRO A 1 80 ? -10.204 -11.908 19.452 1.00 87.12 80 PRO A CA 1
ATOM 598 C C . PRO A 1 80 ? -8.988 -11.885 18.510 1.00 87.12 80 PRO A C 1
ATOM 600 O O . PRO A 1 80 ? -8.758 -12.849 17.772 1.00 87.12 80 PRO A O 1
ATOM 603 N N . SER A 1 81 ? -8.207 -10.804 18.553 1.00 83.06 81 SER A N 1
ATOM 604 C CA . SER A 1 81 ? -6.952 -10.655 17.807 1.00 83.06 81 SER A CA 1
ATOM 605 C C . SER A 1 81 ? -5.777 -10.613 18.777 1.00 83.06 81 SER A C 1
ATOM 607 O O . SER A 1 81 ? -5.777 -9.822 19.715 1.00 83.06 81 SER A O 1
ATOM 609 N N . ALA A 1 82 ? -4.754 -11.433 18.536 1.00 81.81 82 ALA A N 1
ATOM 610 C CA . ALA A 1 82 ? -3.535 -11.412 19.344 1.00 81.81 82 ALA A CA 1
ATOM 611 C C . ALA A 1 82 ? -2.727 -10.109 19.159 1.00 81.81 82 ALA A C 1
ATOM 613 O O . ALA A 1 82 ? -2.022 -9.701 20.073 1.00 81.81 82 ALA A O 1
ATOM 614 N N . VAL A 1 83 ? -2.867 -9.448 18.002 1.00 76.38 83 VAL A N 1
ATOM 615 C CA . VAL A 1 83 ? -2.177 -8.193 17.631 1.00 76.38 83 VAL A CA 1
ATOM 616 C C . VAL A 1 83 ? -3.025 -6.942 17.822 1.00 76.38 83 VAL A C 1
ATOM 618 O O . VAL A 1 83 ? -2.586 -5.852 17.472 1.00 76.38 83 VAL A O 1
ATOM 621 N N . GLY A 1 84 ? -4.253 -7.089 18.323 1.00 77.25 84 GLY A N 1
ATOM 622 C CA . GLY A 1 84 ? -5.260 -6.038 18.199 1.00 77.25 84 GLY A CA 1
ATOM 623 C C . GLY A 1 84 ? -5.693 -5.840 16.743 1.00 77.25 84 GLY A C 1
ATOM 624 O O . GLY A 1 84 ? -5.219 -6.520 15.832 1.00 77.25 84 GLY A O 1
ATOM 625 N N . TYR A 1 85 ? -6.658 -4.958 16.516 1.00 79.69 85 TYR A N 1
ATOM 626 C CA . TYR A 1 85 ? -7.119 -4.632 15.162 1.00 79.69 85 TYR A CA 1
ATOM 627 C C . TYR A 1 85 ? -6.673 -3.252 14.699 1.00 79.69 85 TYR A C 1
ATOM 629 O O . TYR A 1 85 ? -6.555 -3.049 13.499 1.00 79.69 85 TYR A O 1
ATOM 637 N N . ASN A 1 86 ? -6.373 -2.333 15.614 1.00 75.44 86 ASN A N 1
ATOM 638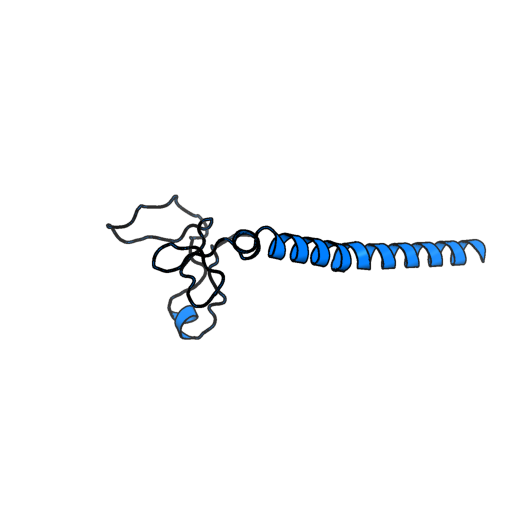 C CA . ASN A 1 86 ? -5.997 -0.964 15.285 1.00 75.44 86 ASN A CA 1
ATOM 639 C C . ASN A 1 86 ? -4.489 -0.772 15.512 1.00 75.44 86 ASN A C 1
ATOM 641 O O . ASN A 1 86 ? -3.983 -1.096 16.581 1.00 75.44 86 ASN A O 1
ATOM 645 N N . ASN A 1 87 ? -3.771 -0.255 14.509 1.00 68.94 87 ASN A N 1
ATOM 646 C CA . ASN A 1 87 ? -2.328 0.030 14.618 1.00 68.94 87 ASN A CA 1
ATOM 647 C C . ASN A 1 87 ? -1.995 1.408 15.190 1.00 68.94 87 ASN A C 1
ATOM 649 O O . ASN A 1 87 ? -0.840 1.648 15.519 1.00 68.94 87 ASN A O 1
ATOM 653 N N . TYR A 1 88 ? -2.968 2.315 15.227 1.00 70.62 88 TYR A N 1
ATOM 654 C CA . TYR A 1 88 ? -2.752 3.709 15.593 1.00 70.62 88 TYR A CA 1
ATOM 655 C C . TYR A 1 88 ? -3.492 4.042 16.880 1.00 70.62 88 TYR A C 1
ATOM 657 O O . TYR A 1 88 ? -4.656 3.675 17.055 1.00 70.62 88 TYR A O 1
ATOM 665 N N . THR A 1 89 ? -2.815 4.777 17.749 1.00 74.75 89 THR A N 1
ATOM 666 C CA . THR A 1 89 ? -3.392 5.417 18.927 1.00 74.75 89 THR A CA 1
ATOM 667 C C . THR A 1 89 ? -4.071 6.738 18.556 1.00 74.75 89 THR A C 1
ATOM 669 O O . THR A 1 89 ? -3.810 7.340 17.511 1.00 74.75 89 THR A O 1
ATOM 672 N N . GLU A 1 90 ? -4.934 7.245 19.438 1.00 77.31 90 GLU A N 1
ATOM 673 C CA . GLU A 1 90 ? -5.541 8.569 19.248 1.00 77.31 90 GLU A CA 1
ATOM 674 C C . GLU A 1 90 ? -4.513 9.709 19.215 1.00 77.31 90 GLU A C 1
ATOM 676 O O . GLU A 1 90 ? -4.766 10.758 18.620 1.00 77.31 90 GLU A O 1
ATOM 681 N N . GLU A 1 91 ? -3.369 9.536 19.878 1.00 80.69 91 GLU A N 1
ATOM 682 C CA . GLU A 1 91 ? -2.293 10.527 19.896 1.00 80.69 91 GLU A CA 1
ATOM 683 C C . GLU A 1 91 ? -1.584 10.591 18.536 1.00 80.69 91 GLU A C 1
ATOM 685 O O . GLU A 1 91 ? -1.391 11.686 18.003 1.00 80.69 91 GLU A O 1
ATOM 690 N N . GLU A 1 92 ? -1.312 9.431 17.931 1.00 79.00 92 GLU A N 1
ATOM 691 C CA . GLU A 1 92 ? -0.732 9.290 16.583 1.00 79.00 92 GLU A CA 1
ATOM 692 C C . GLU A 1 92 ? -1.685 9.763 15.470 1.00 79.00 92 GLU A C 1
ATOM 694 O O . GLU A 1 92 ? -1.277 10.202 14.393 1.00 79.00 92 GLU A O 1
ATOM 699 N N . LEU A 1 93 ? -2.995 9.727 15.725 1.00 75.06 93 LEU A N 1
ATOM 700 C CA . LEU A 1 93 ? -3.964 10.363 14.837 1.00 75.06 93 LEU A CA 1
ATOM 701 C C . LEU A 1 93 ? -3.856 11.894 14.898 1.00 75.06 93 LEU A C 1
ATOM 703 O O . LEU A 1 93 ? -3.889 12.566 13.867 1.00 75.06 93 LEU A O 1
ATOM 707 N N . LYS A 1 94 ? -3.719 12.458 16.103 1.00 81.56 94 LYS A N 1
ATOM 708 C CA . LYS A 1 94 ? -3.685 13.914 16.329 1.00 81.56 94 LYS A CA 1
ATOM 709 C C . LYS A 1 94 ? -2.366 14.554 15.896 1.00 81.56 94 LYS A C 1
ATOM 711 O O . LYS A 1 94 ? -2.366 15.719 15.502 1.00 81.56 94 LYS A O 1
ATOM 716 N N . ASN A 1 95 ? -1.256 13.825 15.974 1.00 84.50 95 ASN A N 1
ATOM 717 C CA . ASN A 1 95 ? 0.071 14.323 15.605 1.00 84.50 95 ASN A CA 1
ATOM 718 C C . ASN A 1 95 ? 0.374 14.206 14.090 1.00 84.50 95 ASN A C 1
ATOM 720 O O . ASN A 1 95 ? 1.374 14.757 13.630 1.00 84.50 95 ASN A O 1
ATOM 724 N N . GLY A 1 96 ? -0.501 13.549 13.316 1.00 77.69 96 GLY A N 1
ATOM 725 C CA . GLY A 1 96 ? -0.373 13.389 11.865 1.00 77.69 96 GLY A CA 1
ATOM 726 C C . GLY A 1 96 ? 0.456 12.182 11.410 1.00 77.69 96 GLY A C 1
ATOM 727 O O . GLY A 1 96 ? 0.771 12.094 10.225 1.00 77.69 96 GLY A O 1
ATOM 728 N N . GLU A 1 97 ? 0.802 11.255 12.306 1.00 77.00 97 GLU A N 1
ATOM 729 C CA . GLU A 1 97 ? 1.501 10.002 11.971 1.00 77.00 97 GLU A CA 1
ATOM 730 C C . GLU A 1 97 ? 0.571 8.944 11.355 1.00 77.00 97 GLU A C 1
ATOM 732 O O . GLU A 1 97 ? 1.029 7.951 10.779 1.00 77.00 97 GLU A O 1
ATOM 737 N N . TYR A 1 98 ? -0.742 9.173 11.415 1.00 73.88 98 TYR A N 1
ATOM 738 C CA . TYR A 1 98 ? -1.738 8.351 10.743 1.00 73.88 98 TYR A CA 1
ATOM 739 C C . TYR A 1 98 ? -1.543 8.338 9.220 1.00 73.88 98 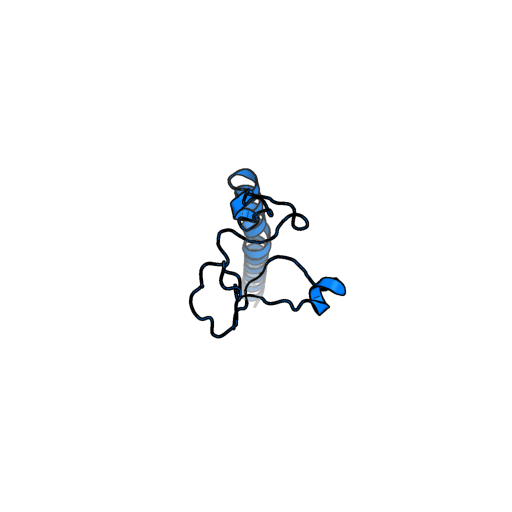TYR A C 1
ATOM 741 O O . TYR A 1 98 ? -1.786 9.326 8.526 1.00 73.88 98 TYR A O 1
ATOM 749 N N . SER A 1 99 ? -1.139 7.181 8.687 1.00 70.69 99 SER A N 1
ATOM 750 C CA . SER A 1 99 ? -0.898 6.993 7.247 1.00 70.69 99 SER A CA 1
ATOM 751 C C . SER A 1 99 ? -2.085 6.385 6.487 1.00 70.69 99 SER A C 1
ATOM 753 O O . SER A 1 99 ? -2.032 6.258 5.262 1.00 70.69 99 SER A O 1
ATOM 755 N N . GLY A 1 100 ? -3.167 6.042 7.193 1.00 71.62 100 GLY A N 1
ATOM 756 C CA . GLY A 1 100 ? -4.376 5.451 6.626 1.00 71.62 100 GLY A CA 1
ATOM 757 C C . GLY A 1 100 ? -4.870 4.226 7.394 1.00 71.62 100 GLY A C 1
ATOM 758 O O . GLY A 1 100 ? -4.365 3.867 8.459 1.00 71.62 100 GLY A O 1
ATOM 759 N N . VAL A 1 101 ? -5.887 3.573 6.833 1.00 71.00 101 VAL A N 1
ATOM 760 C CA . VAL A 1 101 ? -6.531 2.401 7.431 1.00 71.00 101 VAL A CA 1
ATOM 761 C C . VAL A 1 101 ? -5.605 1.186 7.332 1.00 71.00 101 VAL A C 1
ATOM 763 O O . VAL A 1 101 ? -5.262 0.747 6.236 1.00 71.00 101 VAL A O 1
ATOM 766 N N . SER A 1 102 ? -5.229 0.609 8.474 1.00 66.62 102 SER A N 1
ATOM 767 C CA . SER A 1 102 ? -4.373 -0.578 8.549 1.00 66.62 102 SER A CA 1
ATOM 768 C C . SER A 1 102 ? -4.688 -1.390 9.805 1.00 66.62 102 SER A C 1
ATOM 770 O O . SER A 1 102 ? -4.801 -0.801 10.883 1.00 66.62 102 SER A O 1
ATOM 772 N N . SER A 1 103 ? -4.771 -2.723 9.691 1.00 65.88 103 SER A N 1
ATOM 773 C CA . SER A 1 103 ? -4.881 -3.612 10.857 1.00 65.88 103 SER A CA 1
ATOM 774 C C . SER A 1 103 ? -3.546 -4.158 11.326 1.00 65.88 103 SER A C 1
ATOM 776 O O . SER A 1 103 ? -2.662 -4.425 10.508 1.00 65.88 103 SER A O 1
ATOM 778 N N . GLY A 1 104 ? -3.403 -4.332 12.641 1.00 60.72 104 GLY A N 1
ATOM 779 C CA . GLY A 1 104 ? -2.206 -4.909 13.253 1.00 60.72 104 GLY A CA 1
ATOM 780 C C . GLY A 1 104 ? -1.847 -6.267 12.667 1.00 60.72 104 GLY A C 1
ATOM 781 O O . GLY A 1 104 ? -2.720 -7.077 12.362 1.00 60.72 104 GLY A O 1
ATOM 782 N N . SER A 1 105 ? -0.550 -6.509 12.484 1.00 52.12 105 SER A N 1
ATOM 783 C CA . SER A 1 105 ? 0.024 -7.770 12.008 1.00 52.12 105 SER A CA 1
ATOM 784 C C . SER A 1 105 ? 1.350 -8.019 12.733 1.00 52.12 105 SER A C 1
ATOM 786 O O . SER A 1 105 ? 2.127 -7.090 12.920 1.00 52.12 105 SER A O 1
ATOM 788 N N . TYR A 1 106 ? 1.6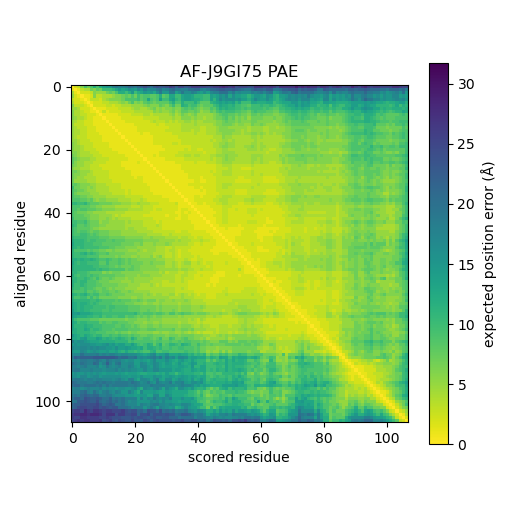22 -9.270 13.127 1.00 42.94 106 TYR A N 1
ATOM 789 C CA . TYR A 1 106 ? 2.932 -9.698 13.656 1.00 42.94 106 TYR A CA 1
ATOM 790 C C . TYR A 1 106 ? 3.975 -9.948 12.548 1.00 42.94 106 TYR A C 1
ATOM 792 O O . TYR A 1 106 ? 5.088 -10.371 12.856 1.00 42.94 106 TYR A O 1
ATOM 800 N N . ASN A 1 107 ? 3.605 -9.763 11.277 1.00 39.53 107 ASN A N 1
ATOM 801 C CA . ASN A 1 107 ? 4.492 -9.945 10.123 1.00 39.53 107 ASN A CA 1
ATOM 802 C C . ASN A 1 107 ? 5.108 -8.630 9.670 1.00 39.53 107 ASN A C 1
ATOM 804 O O . ASN A 1 107 ? 4.317 -7.667 9.535 1.00 39.53 107 ASN A O 1
#

Sequence (107 aa):
MKKFGKMAGKALIFCAVMMLLCSFAYPLALTGASQLAMKEKANGNLIDKEGNPTTDSKEAVGSALVGQEFTEDYYFQGRPSAVGYNNYTEEELKNGEYSGVSSGSYN

Mean predicted aligned error: 7.11 Å

pLDDT: mean 87.02, std 11.91, range [39.53, 98.38]

Foldseek 3Di:
DVVVVVVVVVVVVVVVVVCCCVVPVVVVVVLVVCCVPPVLVSQQQFAAPVGDGDNDQVRGPEHPVADACDDDPPDDHDDDDPQHFDPDDPVCVVVVVDPGHDGGDPD